Protein AF-A0A2E6TIL4-F1 (afdb_monomer)

Sequence (84 aa):
MKKWKLFLIACLFPLILCSCSYSSSRGWSFSNSDSFEEEKERRRAVDRRTDRILKVGRIKDPARARREAKIEVFEEEVLRSVRP

pLDDT: mean 70.6, std 17.83, range [42.5, 91.0]

Foldseek 3Di:
DPVVVVVVVVVVVVVVVVVPVVPPPVPVVCPVPVVVVVVVVLVVQLVVQLVVCCVVVVDVDSVVSSVVSNVVSVVVVVVVVPDD

Radius of gyration: 27.73 Å; Cα contacts (8 Å, |Δi|>4): 27; chains: 1; bounding box: 29×63×68 Å

Solvent-accessible surface area (backbone atoms only — not comparable to full-atom values): 4906 Å² total; per-residue (Å²): 143,62,72,67,63,55,52,54,50,63,63,49,53,60,55,58,58,57,64,62,64,77,67,60,73,70,59,71,79,67,85,56,49,63,62,54,52,48,54,51,50,51,49,51,52,27,51,58,39,21,52,48,40,45,72,72,57,83,39,87,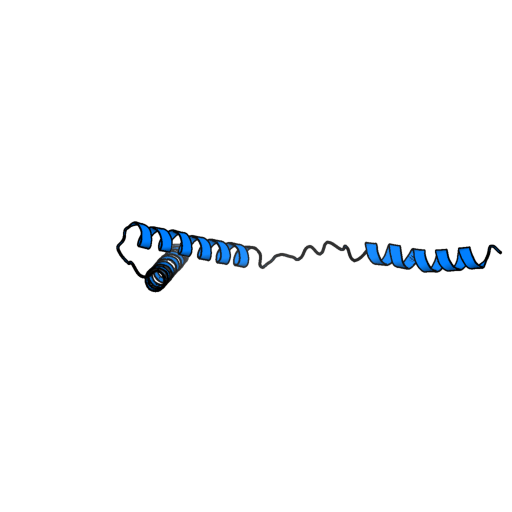50,68,72,59,30,41,52,53,22,45,50,55,50,49,52,49,50,52,56,56,72,70,54,131

Secondary structure (DSSP, 8-state):
--HHHHHHHHHHHHHHHHHTSS--------TTHHHHHHHHHHHHHHHHHHHHHHHHTS---HHHHHHHHHHHHHHHHHHHHH--

Mean predicted aligned error: 16.5 Å

Structure (mmCIF, N/CA/C/O backbone):
data_AF-A0A2E6TIL4-F1
#
_entry.id   AF-A0A2E6TIL4-F1
#
loop_
_atom_site.group_PDB
_atom_site.id
_atom_site.type_symbol
_atom_site.label_atom_id
_atom_site.label_alt_id
_atom_site.label_comp_id
_atom_site.label_asym_id
_atom_site.label_entity_id
_atom_site.label_seq_id
_atom_site.pdbx_PDB_ins_code
_atom_site.Cartn_x
_atom_site.Cartn_y
_atom_site.Cartn_z
_atom_site.occupancy
_atom_site.B_iso_or_equiv
_atom_site.auth_seq_id
_atom_site.auth_comp_id
_atom_site.auth_asym_id
_atom_site.auth_atom_id
_atom_site.pdbx_PDB_model_num
ATOM 1 N N . MET A 1 1 ? 10.003 43.604 -54.612 1.00 52.75 1 MET A N 1
ATOM 2 C CA . MET A 1 1 ? 9.555 43.053 -53.309 1.00 52.75 1 MET A CA 1
ATOM 3 C C . MET A 1 1 ? 9.455 41.517 -53.323 1.00 52.75 1 MET A C 1
ATOM 5 O O . MET A 1 1 ? 8.359 40.980 -53.261 1.00 52.75 1 MET A O 1
ATOM 9 N N . LYS A 1 2 ? 10.567 40.775 -53.447 1.00 57.81 2 LYS A N 1
ATOM 10 C CA . LYS A 1 2 ? 10.534 39.287 -53.395 1.00 57.81 2 LYS A CA 1
ATOM 11 C C . LYS A 1 2 ? 11.750 38.654 -52.699 1.00 57.81 2 LYS A C 1
ATOM 13 O O . LYS A 1 2 ? 11.617 37.593 -52.106 1.00 57.81 2 LYS A O 1
ATOM 18 N N . LYS A 1 3 ? 12.908 39.331 -52.689 1.00 54.47 3 LYS A N 1
ATOM 19 C CA . LYS A 1 3 ? 14.169 38.778 -52.157 1.00 54.47 3 LYS A CA 1
ATOM 20 C C . LYS A 1 3 ? 14.188 38.602 -50.627 1.00 54.47 3 LYS A C 1
ATOM 22 O O . LYS A 1 3 ? 14.803 37.668 -50.140 1.00 54.47 3 LYS A O 1
ATOM 27 N N . TRP A 1 4 ? 13.464 39.436 -49.877 1.00 56.88 4 TRP A N 1
ATOM 28 C CA . TRP A 1 4 ? 13.473 39.388 -48.405 1.00 56.88 4 TRP A CA 1
ATOM 29 C C . TRP A 1 4 ? 12.567 38.279 -47.842 1.00 56.88 4 TRP A C 1
ATOM 31 O O . TRP A 1 4 ? 12.875 37.701 -46.805 1.00 56.88 4 TRP A O 1
ATOM 41 N N . LYS A 1 5 ? 11.496 37.907 -48.566 1.00 57.34 5 LYS A N 1
ATOM 42 C CA . LYS A 1 5 ? 10.646 36.753 -48.211 1.00 57.34 5 LYS A CA 1
ATOM 43 C C . LYS A 1 5 ? 11.392 35.422 -48.366 1.00 57.34 5 LYS A C 1
ATOM 45 O O . LYS A 1 5 ? 11.234 34.549 -47.524 1.00 57.34 5 LYS A O 1
ATOM 50 N N . LEU A 1 6 ? 12.233 35.290 -49.398 1.00 57.38 6 LEU A N 1
ATOM 51 C CA . LEU A 1 6 ? 13.084 34.108 -49.599 1.00 57.38 6 LEU A CA 1
ATOM 52 C C . LEU A 1 6 ? 14.143 33.965 -48.495 1.00 57.38 6 LEU A C 1
ATOM 54 O O . LEU A 1 6 ? 14.404 32.854 -48.049 1.00 57.38 6 LEU A O 1
ATOM 58 N N . PHE A 1 7 ? 14.694 35.082 -48.012 1.00 58.69 7 PHE A N 1
ATOM 59 C CA . PHE A 1 7 ? 15.679 35.081 -46.928 1.00 58.69 7 PHE A CA 1
ATOM 60 C C . PHE A 1 7 ? 15.065 34.657 -45.582 1.00 58.69 7 PHE A C 1
ATOM 62 O O . PHE A 1 7 ? 15.632 33.830 -44.876 1.00 58.69 7 PHE A O 1
ATOM 69 N N . LEU A 1 8 ? 13.858 35.142 -45.263 1.00 58.19 8 LEU A N 1
ATOM 70 C CA . LEU A 1 8 ? 13.132 34.737 -44.051 1.00 58.19 8 LEU A CA 1
ATOM 71 C C . LEU A 1 8 ? 12.741 33.249 -44.061 1.00 58.19 8 LEU A C 1
ATOM 73 O O . LEU A 1 8 ? 12.851 32.583 -43.035 1.00 58.19 8 LEU A O 1
ATOM 77 N N . ILE A 1 9 ? 12.341 32.705 -45.216 1.00 59.34 9 ILE A N 1
ATOM 78 C CA . ILE A 1 9 ? 12.016 31.276 -45.366 1.00 59.34 9 ILE A CA 1
ATOM 79 C C . ILE A 1 9 ? 13.269 30.399 -45.218 1.00 59.34 9 ILE A C 1
ATOM 81 O O . ILE A 1 9 ? 13.209 29.363 -44.559 1.00 59.34 9 ILE A O 1
ATOM 85 N N . ALA A 1 10 ? 14.410 30.830 -45.766 1.00 59.12 10 ALA A N 1
ATOM 86 C CA . ALA A 1 10 ? 15.674 30.101 -45.661 1.00 59.12 10 ALA A CA 1
ATOM 87 C C . ALA A 1 10 ? 16.213 30.025 -44.218 1.00 59.12 10 ALA A C 1
ATOM 89 O O . ALA A 1 10 ? 16.842 29.033 -43.864 1.00 59.12 10 ALA A O 1
ATOM 90 N N . CYS A 1 1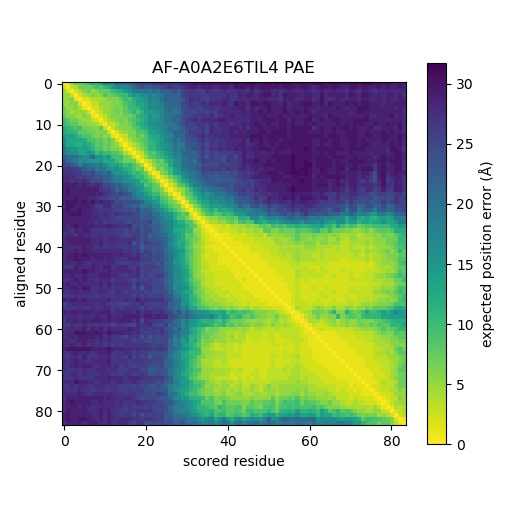1 ? 15.930 31.020 -43.369 1.00 55.50 11 CYS A N 1
ATOM 91 C CA . CYS A 1 11 ? 16.290 30.986 -41.946 1.00 55.50 11 CYS A CA 1
ATOM 92 C C . CYS A 1 11 ? 15.305 30.175 -41.081 1.00 55.50 11 CYS A C 1
ATOM 94 O O . CYS A 1 11 ? 15.707 29.623 -40.059 1.00 55.50 11 CYS A O 1
ATOM 96 N N . LEU A 1 12 ? 14.034 30.066 -41.483 1.00 54.44 12 LEU A N 1
ATOM 97 C CA . LEU A 1 12 ? 13.016 29.282 -40.766 1.00 54.44 12 LEU A CA 1
ATOM 98 C C . LEU A 1 12 ? 13.127 27.767 -41.021 1.00 54.44 12 LEU A C 1
ATOM 100 O O . LEU A 1 12 ? 12.838 26.969 -40.130 1.00 54.44 12 LEU A O 1
ATOM 104 N N . PHE A 1 13 ? 13.581 27.356 -42.208 1.00 54.66 13 PHE A N 1
ATOM 105 C CA . PHE A 1 13 ? 13.685 25.943 -42.596 1.00 54.66 13 PHE A CA 1
ATOM 106 C C . PHE A 1 13 ? 14.665 25.090 -41.752 1.00 54.66 13 PHE A C 1
ATOM 108 O O . PHE A 1 13 ? 14.289 23.982 -41.360 1.00 54.66 13 PHE A O 1
ATOM 115 N N . PRO A 1 14 ? 15.884 25.555 -41.401 1.00 56.66 14 PRO A N 1
ATOM 116 C CA . PRO A 1 14 ? 16.798 24.770 -40.569 1.00 56.66 14 PRO A CA 1
ATOM 117 C C . PRO A 1 14 ? 16.356 24.688 -39.101 1.00 56.66 14 PRO A C 1
ATOM 119 O O . PRO A 1 14 ? 16.691 23.716 -38.431 1.00 56.66 14 PRO A O 1
ATOM 122 N N . LEU A 1 15 ? 15.563 25.642 -38.594 1.00 52.75 15 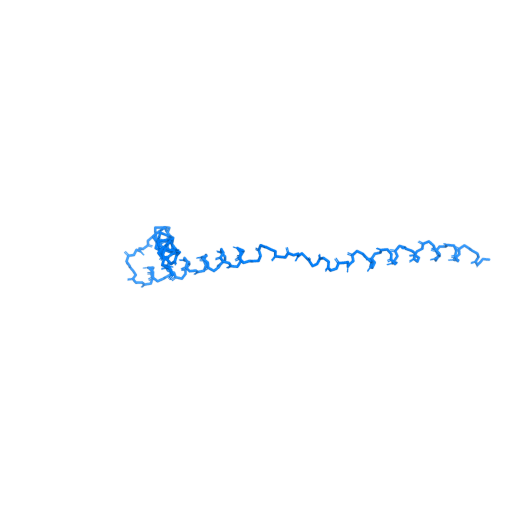LEU A N 1
ATOM 123 C CA . LEU A 1 15 ? 15.032 25.586 -37.224 1.00 52.75 15 LEU A CA 1
ATOM 124 C C . LEU A 1 15 ? 13.941 24.512 -37.076 1.00 52.75 15 LEU A C 1
ATOM 126 O O . LEU A 1 15 ? 13.902 23.807 -36.066 1.00 52.75 15 LEU A O 1
ATOM 130 N N . ILE A 1 16 ? 13.107 24.323 -38.103 1.00 55.66 16 ILE A N 1
ATOM 131 C CA . ILE A 1 16 ? 12.075 23.273 -38.123 1.00 55.66 16 ILE A CA 1
ATOM 132 C C . ILE A 1 16 ? 12.716 21.883 -38.258 1.00 55.66 16 ILE A C 1
ATOM 134 O O . ILE A 1 16 ? 12.335 20.964 -37.539 1.00 55.66 16 ILE A O 1
ATOM 138 N N . LEU A 1 17 ? 13.752 21.733 -39.090 1.00 51.09 17 LEU A N 1
ATOM 139 C CA . LEU A 1 17 ? 14.476 20.461 -39.237 1.00 51.09 17 LEU A CA 1
ATOM 140 C C . LEU A 1 17 ? 15.362 20.116 -38.024 1.00 51.09 17 LEU A C 1
ATOM 142 O O . LEU A 1 17 ? 15.557 18.939 -37.733 1.00 51.09 17 LEU A O 1
ATOM 146 N N . CYS A 1 18 ? 15.855 21.110 -37.277 1.00 45.72 18 CYS A N 1
ATOM 147 C CA . CYS A 1 18 ? 16.619 20.880 -36.043 1.00 45.72 18 CYS A CA 1
ATOM 148 C C . CYS A 1 18 ? 15.715 20.518 -34.846 1.00 45.72 18 CYS A C 1
ATOM 150 O O . CYS A 1 18 ? 16.130 19.789 -33.947 1.00 45.72 18 CYS A O 1
ATOM 152 N N . SER A 1 19 ? 14.446 20.940 -34.869 1.00 43.16 19 SER A N 1
ATOM 153 C CA . SER A 1 19 ? 13.450 20.560 -33.851 1.00 43.16 19 SER A CA 1
ATOM 154 C C . SER A 1 19 ? 12.969 19.109 -33.995 1.00 43.16 19 SER A C 1
ATOM 156 O O . SER A 1 19 ? 12.469 18.523 -33.038 1.00 43.16 19 SER A O 1
ATOM 158 N N . CYS A 1 20 ? 13.134 18.510 -35.178 1.00 48.03 20 CYS A N 1
ATOM 159 C CA . CYS A 1 20 ? 12.642 17.165 -35.481 1.00 48.03 20 CYS A CA 1
ATOM 160 C C . CYS A 1 20 ? 13.683 16.046 -35.294 1.00 48.03 20 CYS A C 1
ATOM 162 O O . CYS A 1 20 ? 13.311 14.879 -35.360 1.00 48.03 20 CYS A O 1
ATOM 164 N N . SER A 1 21 ? 14.949 16.366 -34.994 1.00 45.00 21 SER A N 1
ATOM 165 C CA . SER A 1 21 ? 16.007 15.354 -34.781 1.00 45.00 21 SER A CA 1
ATOM 166 C C . SER A 1 21 ? 16.477 15.204 -33.329 1.00 45.00 21 SER A C 1
ATOM 168 O O . SER A 1 21 ? 17.250 14.294 -33.037 1.00 45.00 21 SER A O 1
ATOM 170 N N . TYR A 1 22 ? 15.949 15.996 -32.385 1.00 46.66 22 TYR A N 1
ATOM 171 C CA . TYR A 1 22 ? 15.982 15.645 -30.953 1.00 46.66 22 TYR A CA 1
ATOM 172 C C . TYR A 1 22 ? 14.679 14.962 -30.502 1.00 46.66 22 TYR A C 1
ATOM 174 O O . TYR A 1 22 ? 14.302 14.982 -29.338 1.00 46.66 22 TYR A O 1
ATOM 182 N N . SER A 1 23 ? 13.997 14.295 -31.433 1.00 42.66 23 SER A N 1
ATOM 183 C CA . SER A 1 23 ? 13.183 13.121 -31.118 1.00 42.66 23 SER A CA 1
ATOM 184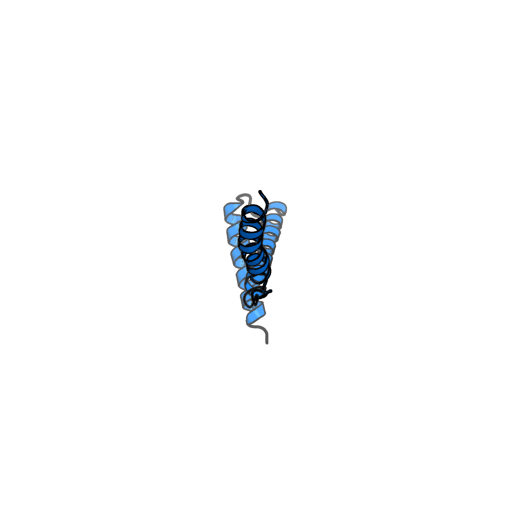 C C . SER A 1 23 ? 14.001 11.864 -31.428 1.00 42.66 23 SER A C 1
ATOM 186 O O . SER A 1 23 ? 13.543 10.921 -32.062 1.00 42.66 23 SER A O 1
ATOM 188 N N . SER A 1 24 ? 15.273 11.857 -31.007 1.00 43.53 24 SER A N 1
ATOM 189 C CA . SER A 1 24 ? 15.952 10.588 -30.795 1.00 43.53 24 SER A CA 1
ATOM 190 C C . SER A 1 24 ? 15.280 9.953 -29.595 1.00 43.53 24 SER A C 1
ATOM 192 O O . SER A 1 24 ? 15.532 10.317 -28.448 1.00 43.53 24 SER A O 1
ATOM 194 N N . SER A 1 25 ? 14.448 8.974 -29.915 1.00 44.34 25 SER A N 1
ATOM 195 C CA . SER A 1 25 ? 14.062 7.806 -29.140 1.00 44.34 25 SER A CA 1
ATOM 196 C C . SER A 1 25 ? 15.264 7.032 -28.560 1.00 44.34 25 SER A C 1
ATOM 198 O O . SER A 1 25 ? 15.310 5.808 -28.603 1.00 44.34 25 SER A O 1
ATOM 200 N N . ARG A 1 26 ? 16.217 7.736 -27.938 1.00 44.66 26 ARG A N 1
ATOM 201 C CA . ARG A 1 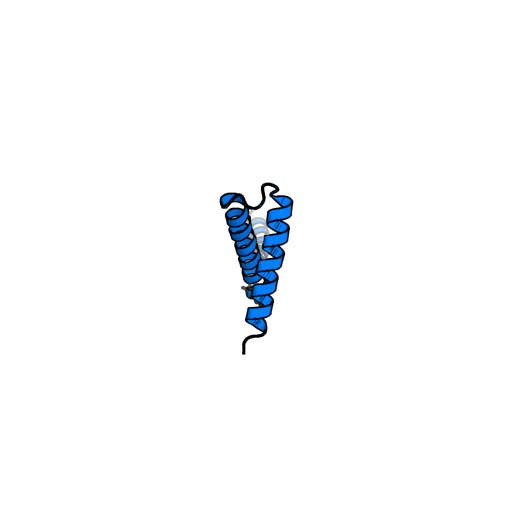26 ? 16.596 7.426 -26.564 1.00 44.66 26 ARG A CA 1
ATOM 202 C C . ARG A 1 26 ? 15.336 7.737 -25.737 1.00 44.66 26 ARG A C 1
ATOM 204 O O . ARG A 1 26 ? 15.279 8.707 -25.000 1.00 44.66 26 ARG A O 1
ATOM 211 N N . GLY A 1 27 ? 14.241 6.980 -25.852 1.00 44.72 27 GLY A N 1
ATOM 212 C CA . GLY A 1 27 ? 14.333 5.582 -25.461 1.00 44.72 27 GLY A CA 1
ATOM 213 C C . GLY A 1 27 ? 15.150 5.606 -24.187 1.00 44.72 27 GLY A C 1
ATOM 214 O O . GLY A 1 27 ? 16.318 5.231 -24.216 1.00 44.72 27 GLY A O 1
ATOM 215 N N . TRP A 1 28 ? 14.628 6.292 -23.158 1.00 42.50 28 TRP A N 1
ATOM 216 C CA . TRP A 1 28 ? 15.162 6.151 -21.819 1.00 42.50 28 TRP A CA 1
ATOM 217 C C . TRP A 1 28 ? 15.328 4.651 -21.692 1.00 42.50 28 TRP A C 1
ATOM 219 O O . TRP A 1 28 ? 14.329 3.935 -21.770 1.00 42.50 28 TRP A O 1
ATOM 229 N N . SER A 1 29 ? 16.570 4.167 -21.651 1.00 46.22 29 SER A N 1
ATOM 230 C CA . SER A 1 29 ? 16.801 2.810 -21.203 1.00 46.22 29 SER A CA 1
ATOM 231 C C . SER A 1 29 ? 16.268 2.850 -19.792 1.00 46.22 29 SER A C 1
ATOM 233 O O . SER A 1 29 ? 16.919 3.357 -18.878 1.00 46.22 29 SER A O 1
ATOM 235 N N . PHE A 1 30 ? 15.004 2.456 -19.670 1.00 43.44 30 PHE A N 1
ATOM 236 C CA . PHE A 1 30 ? 14.249 2.314 -18.451 1.00 43.44 30 PHE A CA 1
ATOM 237 C C . PHE A 1 30 ? 14.881 1.085 -17.802 1.00 43.44 30 PHE A C 1
ATOM 239 O O . PHE A 1 30 ? 14.354 -0.008 -17.785 1.00 43.44 30 PHE A O 1
ATOM 246 N N . SER A 1 31 ? 16.126 1.253 -17.364 1.00 45.72 31 SER A N 1
ATOM 247 C CA . SER A 1 31 ? 16.883 0.271 -16.604 1.00 45.72 31 SER A CA 1
ATOM 248 C C . SER A 1 31 ? 16.491 0.346 -15.124 1.00 45.72 31 SER A C 1
ATOM 250 O O . SER A 1 31 ? 17.099 -0.318 -14.299 1.00 45.72 31 SER A O 1
ATOM 252 N N . ASN A 1 32 ? 15.476 1.165 -14.813 1.00 50.31 32 ASN A N 1
ATOM 253 C CA . ASN A 1 32 ? 14.853 1.364 -13.510 1.00 50.31 32 ASN A CA 1
ATOM 254 C C . ASN A 1 32 ? 13.314 1.174 -13.574 1.00 50.31 32 ASN A C 1
ATOM 256 O O . ASN A 1 32 ? 12.629 1.604 -12.649 1.00 50.31 32 ASN A O 1
ATOM 260 N N . SER A 1 33 ? 12.742 0.585 -14.645 1.00 53.09 33 SER A N 1
ATOM 261 C CA . SER A 1 33 ? 11.291 0.274 -14.701 1.00 53.09 33 SER A CA 1
ATOM 262 C C . SER A 1 33 ? 10.864 -0.592 -13.553 1.00 53.09 33 SER A C 1
ATOM 264 O O . SER A 1 33 ? 9.832 -0.352 -12.930 1.00 53.09 33 SER A O 1
ATOM 266 N N . ASP A 1 34 ? 11.664 -1.634 -13.353 1.00 55.72 34 ASP A N 1
ATOM 267 C CA . ASP A 1 34 ? 11.257 -2.765 -12.553 1.00 55.72 34 ASP A CA 1
ATOM 268 C C . ASP A 1 34 ? 11.205 -2.321 -11.100 1.00 55.72 34 ASP A C 1
ATOM 270 O O . ASP A 1 34 ? 10.216 -2.583 -10.436 1.00 55.72 34 ASP A O 1
ATOM 274 N N . SER A 1 35 ? 12.147 -1.480 -10.660 1.00 61.88 35 SER A N 1
ATOM 275 C CA . SER A 1 35 ? 12.130 -0.908 -9.312 1.00 61.88 35 SER A CA 1
ATOM 276 C C . SER A 1 35 ? 10.966 0.060 -9.071 1.00 61.88 35 SER A C 1
ATOM 278 O O . SER A 1 35 ? 10.441 0.121 -7.959 1.00 61.88 35 SER A O 1
ATOM 280 N N . PHE A 1 36 ? 10.523 0.813 -10.086 1.00 67.62 36 PHE A N 1
ATOM 281 C CA . PHE A 1 36 ? 9.380 1.717 -9.932 1.00 67.62 36 PHE A CA 1
ATOM 282 C C . PHE A 1 36 ? 8.045 0.967 -9.903 1.00 67.62 36 PHE A C 1
ATOM 284 O O . PHE A 1 36 ? 7.179 1.283 -9.082 1.00 67.62 36 PHE A O 1
ATOM 291 N N . GLU A 1 37 ? 7.862 -0.020 -10.780 1.00 77.69 37 GLU A N 1
ATOM 292 C CA . GLU A 1 37 ? 6.658 -0.853 -10.769 1.00 77.69 37 GLU A CA 1
ATOM 293 C C . GLU A 1 37 ? 6.633 -1.797 -9.557 1.00 77.69 37 GLU A C 1
ATOM 295 O O . GLU A 1 37 ? 5.573 -1.946 -8.954 1.00 77.69 37 GLU A O 1
ATOM 300 N N . GLU A 1 38 ? 7.778 -2.319 -9.109 1.00 78.44 38 GLU A N 1
ATOM 301 C CA . GLU A 1 38 ? 7.909 -3.119 -7.883 1.00 78.44 38 GLU A CA 1
ATOM 302 C C . GLU A 1 38 ? 7.559 -2.296 -6.634 1.00 78.44 38 GLU A C 1
ATOM 304 O O . GLU A 1 38 ? 6.713 -2.699 -5.836 1.00 78.44 38 GLU A O 1
ATOM 309 N N . GLU A 1 39 ? 8.092 -1.077 -6.491 1.00 79.69 39 GLU A N 1
ATOM 310 C CA . GLU A 1 39 ? 7.737 -0.194 -5.368 1.00 79.69 39 GLU A CA 1
ATOM 311 C C . GLU A 1 39 ? 6.250 0.205 -5.400 1.00 79.69 39 GLU A C 1
ATOM 313 O O . GLU A 1 39 ? 5.591 0.332 -4.362 1.00 79.69 39 GLU A O 1
ATOM 318 N N . LYS A 1 40 ? 5.676 0.389 -6.590 1.00 84.12 40 LYS A N 1
ATOM 319 C CA . LYS A 1 40 ? 4.248 0.683 -6.757 1.00 84.12 40 LYS A CA 1
ATOM 320 C C . LYS A 1 40 ? 3.376 -0.528 -6.430 1.00 84.12 40 LYS A C 1
ATOM 322 O O . LYS A 1 40 ? 2.314 -0.362 -5.822 1.00 84.12 40 LYS A O 1
ATOM 327 N N . GLU A 1 41 ? 3.799 -1.730 -6.801 1.00 86.25 41 GLU A N 1
ATOM 328 C CA . GLU A 1 41 ? 3.128 -2.978 -6.446 1.00 86.25 41 GLU A CA 1
ATOM 329 C C . GLU A 1 41 ? 3.174 -3.211 -4.934 1.00 86.25 41 GLU A C 1
ATOM 331 O O . GLU A 1 41 ? 2.132 -3.468 -4.322 1.00 86.25 41 GLU A O 1
ATOM 336 N N . ARG A 1 42 ? 4.327 -2.971 -4.307 1.00 84.00 42 ARG A N 1
ATOM 337 C CA . ARG A 1 42 ? 4.494 -3.021 -2.854 1.00 84.00 42 ARG A CA 1
ATOM 338 C C . ARG A 1 42 ? 3.549 -2.071 -2.129 1.00 84.00 42 ARG A C 1
ATOM 340 O O . ARG A 1 42 ? 2.861 -2.466 -1.186 1.00 84.00 42 ARG A O 1
ATOM 347 N N . ARG A 1 43 ? 3.432 -0.824 -2.596 1.00 86.88 43 ARG A N 1
ATOM 348 C CA . ARG A 1 43 ? 2.468 0.145 -2.038 1.00 86.88 43 ARG A CA 1
ATOM 349 C C . ARG A 1 43 ? 1.031 -0.361 -2.132 1.00 86.88 43 ARG A C 1
ATOM 351 O O . ARG A 1 43 ? 0.304 -0.311 -1.143 1.00 86.88 43 ARG A O 1
ATOM 358 N N . ARG A 1 44 ? 0.640 -0.919 -3.281 1.00 90.25 44 ARG A N 1
ATOM 359 C CA . ARG A 1 44 ? -0.694 -1.514 -3.468 1.00 90.25 44 ARG A CA 1
ATOM 360 C C . ARG A 1 44 ? -0.925 -2.714 -2.548 1.00 90.25 44 ARG A C 1
ATOM 362 O O . ARG A 1 44 ? -2.042 -2.890 -2.064 1.00 90.25 44 ARG A O 1
ATOM 369 N N . ALA A 1 45 ? 0.094 -3.536 -2.298 1.00 90.06 45 ALA A N 1
ATOM 370 C CA . ALA A 1 45 ? 0.002 -4.664 -1.372 1.00 90.06 45 ALA A CA 1
ATOM 371 C C . ALA A 1 45 ? -0.252 -4.193 0.069 1.00 90.06 45 ALA A C 1
ATOM 373 O O . ALA A 1 45 ? -1.144 -4.722 0.740 1.00 90.06 45 ALA A O 1
ATOM 374 N N . VAL A 1 46 ? 0.463 -3.149 0.507 1.00 90.00 46 VAL A N 1
ATOM 375 C CA . VAL A 1 46 ? 0.266 -2.510 1.818 1.00 90.00 46 VAL A CA 1
ATOM 376 C C . VAL A 1 46 ? -1.146 -1.947 1.947 1.00 90.00 46 VAL A C 1
ATOM 378 O O . VAL A 1 46 ? -1.808 -2.196 2.955 1.00 90.00 46 VAL A O 1
ATOM 381 N N . ASP A 1 47 ? -1.637 -1.227 0.939 1.00 90.06 47 ASP A N 1
ATOM 382 C CA . ASP A 1 47 ? -2.970 -0.618 0.988 1.00 90.06 47 ASP A CA 1
ATOM 383 C C . ASP A 1 47 ? -4.065 -1.704 1.067 1.00 90.06 47 ASP A C 1
ATOM 385 O O . ASP A 1 47 ? -4.895 -1.685 1.974 1.00 90.06 47 ASP A O 1
ATOM 389 N N . ARG A 1 48 ? -3.984 -2.759 0.238 1.00 90.88 48 ARG A N 1
ATOM 390 C CA . ARG A 1 48 ? -4.913 -3.910 0.293 1.00 90.88 48 ARG A CA 1
ATOM 391 C C . ARG A 1 48 ? -4.891 -4.651 1.636 1.00 90.88 48 ARG A C 1
ATOM 393 O O . ARG A 1 48 ? -5.907 -5.217 2.047 1.00 90.88 48 ARG A O 1
ATOM 400 N N . ARG A 1 49 ? -3.732 -4.751 2.298 1.00 88.81 49 ARG A N 1
ATOM 401 C CA . ARG A 1 49 ? -3.634 -5.351 3.644 1.00 88.81 49 ARG A CA 1
ATOM 402 C C . ARG A 1 49 ? -4.218 -4.453 4.709 1.00 88.81 49 ARG A C 1
ATOM 404 O O . ARG A 1 49 ? -4.967 -4.942 5.547 1.00 88.81 49 ARG A O 1
ATOM 411 N N . THR A 1 50 ? -3.938 -3.159 4.627 1.00 89.81 50 THR A N 1
ATOM 412 C CA . THR A 1 50 ? -4.511 -2.157 5.527 1.00 89.81 50 THR A CA 1
ATOM 413 C C . THR A 1 50 ? -6.040 -2.221 5.478 1.00 89.81 50 THR A C 1
ATOM 415 O O . THR A 1 50 ? -6.679 -2.350 6.520 1.00 89.81 50 THR A O 1
ATOM 418 N N . ASP A 1 51 ? -6.622 -2.270 4.276 1.00 90.19 51 ASP A N 1
ATOM 419 C CA . ASP A 1 51 ? -8.070 -2.404 4.084 1.00 90.19 51 ASP A CA 1
ATOM 420 C C . ASP A 1 51 ? -8.622 -3.706 4.669 1.00 90.19 51 ASP A C 1
ATOM 422 O O . ASP A 1 51 ? -9.681 -3.709 5.296 1.00 90.19 51 ASP A O 1
ATOM 426 N N . ARG A 1 52 ? -7.906 -4.828 4.515 1.00 88.88 52 ARG A N 1
ATOM 427 C CA . ARG A 1 52 ? -8.298 -6.104 5.136 1.00 88.88 52 ARG A CA 1
ATOM 428 C C . ARG A 1 52 ? -8.284 -6.025 6.660 1.00 88.88 52 ARG A C 1
ATOM 430 O O . ARG A 1 52 ? -9.243 -6.476 7.281 1.00 88.88 52 ARG A O 1
ATOM 437 N N . ILE A 1 53 ? -7.247 -5.441 7.258 1.00 88.88 53 ILE A N 1
ATOM 438 C CA . ILE A 1 53 ? -7.127 -5.283 8.715 1.00 88.88 53 ILE A CA 1
ATOM 439 C C . ILE A 1 53 ? -8.278 -4.427 9.259 1.00 88.88 53 ILE A C 1
ATOM 441 O O . ILE A 1 53 ? -8.916 -4.806 10.246 1.00 88.88 53 ILE A O 1
ATOM 445 N N . LEU A 1 54 ? -8.582 -3.316 8.581 1.00 88.31 54 LEU A N 1
ATOM 446 C CA . LEU A 1 54 ? -9.694 -2.433 8.931 1.00 88.31 54 LEU A CA 1
ATOM 447 C C . LEU A 1 54 ? -11.050 -3.130 8.760 1.00 88.31 54 LEU A C 1
ATOM 449 O O . LEU A 1 54 ? -11.898 -3.047 9.645 1.00 88.31 54 LEU A O 1
ATOM 453 N N . LYS A 1 55 ? -11.242 -3.880 7.667 1.00 89.81 55 LYS A N 1
ATOM 454 C CA . LYS A 1 55 ? -12.486 -4.612 7.377 1.00 89.81 55 LYS A CA 1
ATOM 455 C C . LYS A 1 55 ? -12.764 -5.733 8.377 1.00 89.81 55 LYS A C 1
ATOM 457 O O . LYS A 1 55 ? -13.913 -5.941 8.750 1.00 89.81 55 LYS A O 1
ATOM 462 N N . VAL A 1 56 ? -11.731 -6.454 8.809 1.00 89.12 56 VAL A N 1
ATOM 463 C CA . VAL A 1 56 ? -11.848 -7.490 9.851 1.00 89.12 56 VAL A CA 1
ATOM 464 C C . VAL A 1 56 ? -12.151 -6.860 11.220 1.00 89.12 56 VAL A C 1
ATOM 466 O O . VAL A 1 56 ? -12.619 -7.544 12.124 1.00 89.12 56 VAL A O 1
ATOM 469 N N . GLY A 1 57 ? -11.914 -5.554 11.388 1.00 82.75 57 GLY A N 1
ATOM 470 C CA . GLY A 1 57 ? -12.198 -4.831 12.626 1.00 82.75 57 GLY A CA 1
ATOM 471 C C . GLY A 1 57 ? -11.216 -5.137 13.760 1.00 82.75 57 GLY A C 1
ATOM 472 O O . GLY A 1 57 ? -11.466 -4.742 14.897 1.00 82.75 57 GLY A O 1
ATOM 473 N N . ARG A 1 58 ? -10.091 -5.813 13.464 1.00 75.88 58 ARG A N 1
ATOM 474 C CA . ARG A 1 58 ? -9.019 -6.105 14.437 1.00 75.88 58 ARG A CA 1
ATOM 475 C C . ARG A 1 58 ? -8.380 -4.829 14.977 1.00 75.88 58 ARG A C 1
ATOM 477 O O . ARG A 1 58 ? -8.054 -4.756 16.157 1.00 75.88 58 ARG A O 1
ATOM 484 N N . ILE A 1 59 ? -8.218 -3.824 14.118 1.00 85.56 59 ILE A N 1
ATOM 485 C CA . ILE A 1 59 ? -7.657 -2.518 14.462 1.00 85.56 59 ILE A CA 1
ATOM 486 C C . ILE A 1 59 ? -8.592 -1.455 13.907 1.00 85.56 59 ILE A C 1
ATOM 488 O O . ILE A 1 59 ? -8.933 -1.485 12.731 1.00 85.56 59 ILE A O 1
ATOM 492 N N . LYS A 1 60 ? -9.009 -0.519 14.764 1.00 86.62 60 LYS A N 1
ATOM 493 C CA . LYS A 1 60 ? -9.863 0.614 14.372 1.00 86.62 60 LYS A CA 1
ATOM 494 C C . LYS A 1 60 ? -9.063 1.839 13.924 1.00 86.62 60 LYS A C 1
ATOM 496 O O . LYS A 1 60 ? -9.603 2.686 13.225 1.00 86.62 60 LYS A O 1
ATOM 501 N N . ASP A 1 61 ? -7.795 1.935 14.330 1.00 90.81 61 ASP A N 1
ATOM 502 C CA . ASP A 1 61 ? -6.907 3.031 13.942 1.00 90.81 61 ASP A CA 1
ATOM 503 C C . ASP A 1 61 ? -6.247 2.754 12.573 1.00 90.81 61 ASP A C 1
ATOM 505 O O . ASP A 1 61 ? -5.423 1.836 12.466 1.00 90.81 61 ASP A O 1
ATOM 509 N N . PRO A 1 62 ? -6.547 3.551 11.529 1.00 85.81 62 PRO A N 1
ATOM 510 C CA . PRO A 1 62 ? -5.960 3.380 10.202 1.00 85.81 62 PRO A CA 1
ATOM 511 C C . PRO A 1 62 ? -4.442 3.584 10.178 1.00 85.81 62 P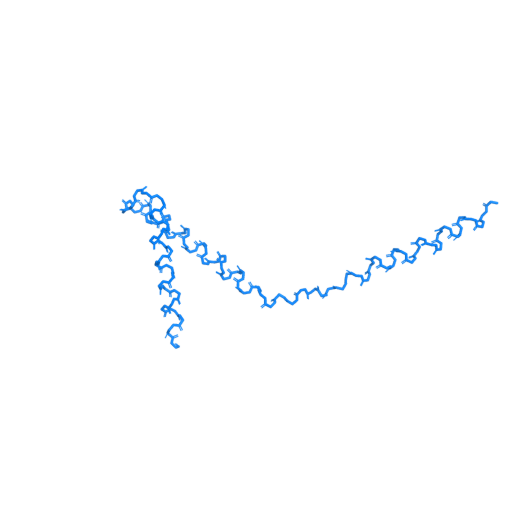RO A C 1
ATOM 513 O O . PRO A 1 62 ? -3.751 2.929 9.395 1.00 85.81 62 PRO A O 1
ATOM 516 N N . ALA A 1 63 ? -3.890 4.446 11.039 1.00 90.38 63 ALA A N 1
ATOM 517 C CA . ALA A 1 63 ? -2.450 4.680 11.079 1.00 90.38 63 ALA A CA 1
ATOM 518 C C . ALA A 1 63 ? -1.709 3.449 11.611 1.00 90.38 63 ALA A C 1
ATOM 520 O O . ALA A 1 63 ? -0.697 3.031 11.039 1.00 90.38 63 ALA A O 1
ATOM 521 N N . ARG A 1 64 ? -2.237 2.836 12.676 1.00 89.69 64 ARG A N 1
ATOM 522 C CA . ARG A 1 64 ? -1.711 1.584 13.223 1.00 89.69 64 ARG A CA 1
ATOM 523 C C . ARG A 1 64 ? -1.895 0.414 12.256 1.00 89.69 64 ARG A C 1
ATOM 525 O O . ARG A 1 64 ? -0.928 -0.305 12.019 1.00 89.69 64 ARG A O 1
ATOM 532 N N . ALA A 1 65 ? -3.067 0.283 11.630 1.00 90.38 65 ALA A N 1
ATOM 533 C CA . ALA A 1 65 ? -3.326 -0.759 10.632 1.00 90.38 65 ALA A CA 1
ATOM 534 C C . ALA A 1 65 ? -2.326 -0.697 9.465 1.00 90.38 65 ALA A C 1
ATOM 536 O O . ALA A 1 65 ? -1.808 -1.723 9.031 1.00 90.38 65 ALA A O 1
ATOM 537 N N . ARG A 1 66 ? -1.978 0.512 9.005 1.00 89.31 66 ARG A N 1
ATOM 538 C CA . ARG A 1 66 ? -0.993 0.694 7.934 1.00 89.31 66 ARG A CA 1
ATOM 539 C C . ARG A 1 66 ? 0.433 0.334 8.354 1.00 89.31 66 ARG A C 1
ATO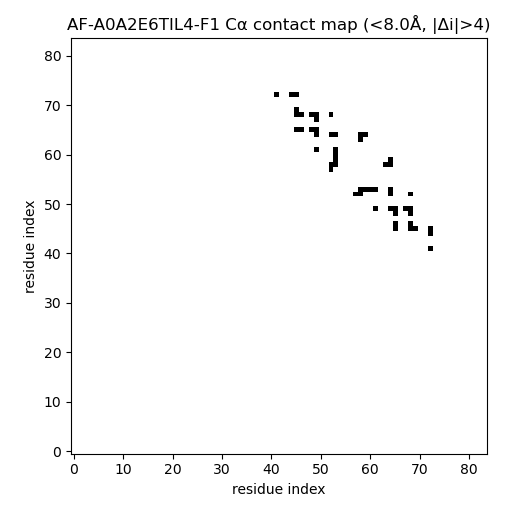M 541 O O . ARG A 1 66 ? 1.204 -0.137 7.521 1.00 89.31 66 ARG A O 1
ATOM 548 N N . ARG A 1 67 ? 0.816 0.574 9.614 1.00 91.00 67 ARG A N 1
ATOM 549 C CA . ARG A 1 67 ? 2.140 0.174 10.131 1.00 91.00 67 ARG A CA 1
ATOM 550 C C . ARG A 1 67 ? 2.273 -1.341 10.174 1.00 91.00 67 ARG A C 1
ATOM 552 O O . ARG A 1 67 ? 3.266 -1.857 9.678 1.00 91.00 67 ARG A O 1
ATOM 559 N N . GLU A 1 68 ? 1.264 -2.029 10.700 1.00 90.12 68 GLU A N 1
ATOM 560 C CA . GLU A 1 68 ? 1.253 -3.494 10.749 1.00 90.12 68 GLU A CA 1
ATOM 561 C C . GLU A 1 68 ? 1.237 -4.094 9.336 1.00 90.12 68 GLU A C 1
ATOM 563 O O . GLU A 1 68 ? 2.072 -4.937 9.023 1.00 90.12 68 GLU A O 1
ATOM 568 N N . ALA A 1 69 ? 0.418 -3.554 8.426 1.00 91.00 69 ALA A N 1
ATOM 569 C CA . ALA A 1 69 ? 0.419 -3.966 7.022 1.00 91.00 69 ALA A CA 1
ATOM 570 C C . ALA A 1 69 ? 1.786 -3.782 6.336 1.00 91.00 69 ALA A C 1
ATOM 572 O O . ALA A 1 69 ? 2.191 -4.628 5.544 1.00 91.00 69 ALA A O 1
ATOM 573 N N . LYS A 1 70 ? 2.513 -2.692 6.623 1.00 89.88 70 LYS A N 1
ATOM 574 C CA . LYS A 1 70 ? 3.872 -2.484 6.092 1.00 89.88 70 LYS A CA 1
ATOM 575 C C . LYS A 1 70 ? 4.858 -3.533 6.595 1.00 89.88 70 LYS A C 1
ATOM 577 O O . LYS A 1 70 ? 5.679 -3.985 5.804 1.00 89.88 70 LYS A O 1
ATOM 582 N N . ILE A 1 71 ? 4.783 -3.888 7.877 1.00 89.56 71 ILE A N 1
ATOM 583 C CA . ILE A 1 71 ? 5.661 -4.894 8.485 1.00 89.56 71 ILE A CA 1
ATOM 584 C C . ILE A 1 71 ? 5.396 -6.258 7.846 1.00 89.56 71 ILE A C 1
ATOM 586 O O . ILE A 1 71 ? 6.330 -6.875 7.352 1.00 89.56 71 ILE A O 1
ATOM 590 N N . GLU A 1 72 ? 4.131 -6.671 7.735 1.00 87.69 72 GLU A N 1
ATOM 591 C CA . GLU A 1 72 ? 3.778 -7.950 7.104 1.00 87.69 72 GLU A CA 1
ATOM 592 C C . GLU A 1 72 ? 4.218 -8.029 5.633 1.00 87.69 72 GLU A C 1
ATOM 594 O O . GLU A 1 72 ? 4.642 -9.085 5.166 1.00 87.6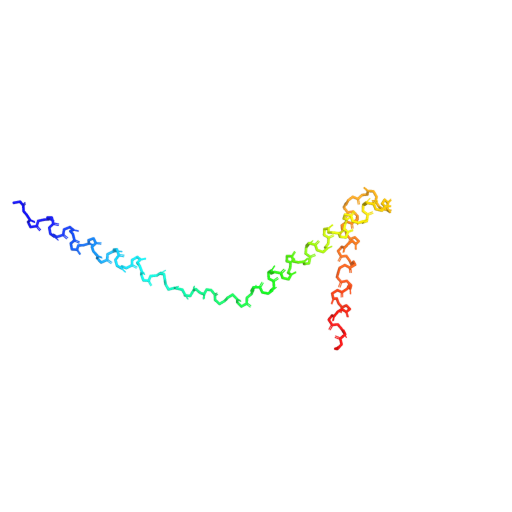9 72 GLU A O 1
ATOM 599 N N . VAL A 1 73 ? 4.072 -6.945 4.853 1.00 87.69 73 VAL A N 1
ATOM 600 C CA . VAL A 1 73 ? 4.527 -6.931 3.444 1.00 87.69 73 VAL A CA 1
ATOM 601 C C . VAL A 1 73 ? 6.040 -7.063 3.369 1.00 87.69 73 VAL A C 1
ATOM 603 O O . VAL A 1 73 ? 6.540 -7.840 2.563 1.00 87.69 73 VAL A O 1
ATOM 606 N N . PHE A 1 74 ? 6.756 -6.357 4.239 1.00 87.19 74 PHE A N 1
ATOM 607 C CA . PHE A 1 74 ? 8.208 -6.428 4.290 1.00 87.19 74 PHE A CA 1
ATOM 608 C C . PHE A 1 74 ? 8.709 -7.823 4.692 1.00 87.19 74 PHE A C 1
ATOM 610 O O . PHE A 1 74 ? 9.606 -8.356 4.047 1.00 87.19 74 PHE A O 1
ATOM 617 N N . GLU A 1 75 ? 8.114 -8.449 5.710 1.00 87.81 75 GLU A N 1
ATOM 618 C CA . GLU A 1 75 ? 8.474 -9.812 6.120 1.00 87.81 75 GLU A CA 1
ATOM 619 C C . GLU A 1 75 ? 8.254 -10.823 4.993 1.00 87.81 75 GLU A C 1
ATOM 621 O O . GLU A 1 75 ? 9.105 -11.678 4.754 1.00 87.81 75 GLU A O 1
ATOM 626 N N . GLU A 1 76 ? 7.153 -10.712 4.251 1.00 85.12 76 GLU A N 1
ATOM 627 C CA . GLU A 1 76 ? 6.907 -11.587 3.107 1.00 85.12 76 GLU A CA 1
ATOM 628 C C . GLU A 1 76 ? 7.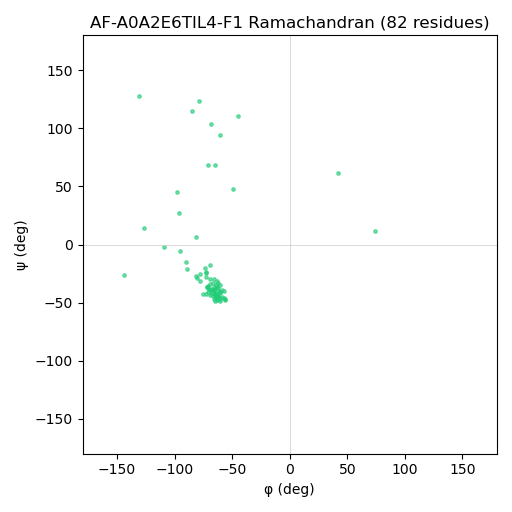883 -11.371 1.951 1.00 85.12 76 GLU A C 1
ATOM 630 O O . GLU A 1 76 ? 8.304 -12.348 1.336 1.00 85.12 76 GLU A O 1
ATOM 635 N N . GLU A 1 77 ? 8.260 -10.126 1.656 1.00 81.75 77 GLU A N 1
ATOM 636 C CA . GLU A 1 77 ? 9.279 -9.820 0.647 1.00 81.75 77 GLU A CA 1
ATOM 637 C C . GLU A 1 77 ? 10.635 -10.410 1.037 1.00 81.75 77 GLU A C 1
ATOM 639 O O . GLU A 1 77 ? 11.273 -11.087 0.228 1.00 81.75 77 GLU A O 1
ATOM 644 N N . VAL A 1 78 ? 11.037 -10.245 2.300 1.00 80.38 78 VAL A N 1
ATOM 645 C CA . VAL A 1 78 ? 12.272 -10.832 2.833 1.00 80.38 78 VAL A CA 1
ATOM 646 C C . VAL A 1 78 ? 12.217 -12.356 2.737 1.00 80.38 78 VAL A C 1
ATOM 648 O O . VAL A 1 78 ? 13.122 -12.971 2.179 1.00 80.38 78 VAL A O 1
ATOM 651 N N . LEU A 1 79 ? 11.128 -12.985 3.180 1.00 77.69 79 LEU A N 1
ATOM 652 C CA . LEU A 1 79 ? 10.955 -14.436 3.082 1.00 77.69 79 LEU A CA 1
ATOM 653 C C . LEU A 1 79 ? 10.934 -14.934 1.633 1.00 77.69 79 LEU A C 1
ATOM 655 O O . LEU A 1 79 ? 11.396 -16.043 1.370 1.00 77.69 79 LEU A O 1
ATOM 659 N N . ARG A 1 80 ? 10.410 -14.144 0.692 1.00 74.88 80 ARG A N 1
ATOM 660 C CA . ARG A 1 80 ? 10.415 -14.472 -0.737 1.00 74.88 80 ARG A CA 1
ATOM 661 C C . ARG A 1 80 ? 11.816 -14.362 -1.335 1.00 74.88 80 ARG A C 1
ATOM 663 O O . ARG A 1 80 ? 12.163 -15.206 -2.148 1.00 74.88 80 ARG A O 1
ATOM 670 N N . SER A 1 81 ? 12.616 -13.388 -0.901 1.00 68.62 81 SER A N 1
ATOM 671 C CA . SER A 1 81 ? 14.015 -13.230 -1.331 1.00 68.62 81 SER A CA 1
ATOM 672 C C . SER A 1 81 ? 14.973 -14.279 -0.753 1.00 68.62 81 SER A C 1
ATOM 674 O O . SER A 1 81 ? 16.021 -14.534 -1.335 1.00 68.62 81 SER A O 1
ATOM 676 N N . VAL A 1 82 ? 14.623 -14.893 0.384 1.00 70.25 82 VAL A N 1
ATOM 677 C CA . VAL A 1 82 ? 15.446 -15.907 1.071 1.00 70.25 82 VAL A CA 1
ATOM 678 C C . VAL A 1 82 ? 15.138 -17.332 0.589 1.00 70.25 82 VAL A C 1
ATOM 680 O O . VAL A 1 82 ? 15.918 -18.250 0.843 1.00 70.25 82 VAL A O 1
ATOM 683 N N . ARG A 1 83 ? 14.019 -17.550 -0.116 1.00 56.50 83 ARG A N 1
ATOM 684 C CA . ARG A 1 83 ? 13.728 -18.855 -0.725 1.00 56.50 83 ARG A CA 1
ATOM 685 C C . ARG A 1 83 ? 14.543 -19.010 -2.021 1.00 56.50 83 ARG A C 1
ATOM 687 O O . ARG A 1 83 ? 14.411 -18.139 -2.878 1.00 56.50 83 ARG A O 1
ATOM 694 N N . PRO A 1 84 ? 15.372 -20.067 -2.143 1.00 55.91 84 PRO A N 1
ATOM 695 C CA . PRO A 1 84 ? 16.156 -20.342 -3.347 1.00 55.91 84 PRO A CA 1
ATOM 696 C C . PRO A 1 84 ? 15.279 -20.699 -4.551 1.00 55.91 84 PRO A C 1
ATOM 698 O O . PRO A 1 84 ? 14.145 -21.195 -4.342 1.00 55.91 84 PRO A O 1
#